Protein AF-A0A370KFT6-F1 (afdb_monomer_lite)

Organism: NCBI:txid1120045

InterPro domains:
  IPR006121 Heavy metal-associated domain, HMA [PF00403] (68-128)
  IPR006121 Heavy metal-associated domain, HMA [PS50846] (1-62)
  IPR006121 Heavy metal-associated domain, HMA [PS50846] (64-130)
  IPR006121 Heavy metal-associated domain, HMA [cd00371] (15-62)
  IPR006121 Heavy metal-associated domain, HMA [cd00371] (67-129)
  IPR017969 Heavy-metal-associated, conserved site [PS01047] (70-99)
  IPR036163 Heavy metal-associated domain superfamily [SSF55008] (15-63)
  IPR036163 Heavy metal-associated domain superfamily [SSF55008] (61-129)

Structure (mmCIF, N/CA/C/O backbone):
data_AF-A0A370KFT6-F1
#
_entry.id   AF-A0A370KFT6-F1
#
loop_
_atom_site.group_PDB
_atom_site.id
_atom_site.type_symbol
_atom_site.label_atom_id
_atom_site.label_alt_id
_atom_site.label_comp_id
_atom_site.label_asym_id
_atom_site.label_entity_id
_atom_site.label_seq_id
_atom_site.pdbx_PDB_ins_code
_atom_site.Cartn_x
_atom_site.Cartn_y
_atom_site.Cartn_z
_atom_site.occupancy
_atom_site.B_iso_or_equiv
_atom_site.auth_seq_id
_atom_site.auth_comp_id
_atom_site.auth_asym_id
_atom_site.auth_atom_id
_atom_site.pdbx_PDB_model_num
ATOM 1 N N . MET A 1 1 ? -2.183 -2.415 -13.941 1.00 30.61 1 MET A N 1
ATOM 2 C CA . MET A 1 1 ? -2.378 -1.029 -13.465 1.00 30.61 1 MET A CA 1
ATOM 3 C C . MET A 1 1 ? -1.030 -0.324 -13.561 1.00 30.61 1 MET A C 1
ATOM 5 O O . MET A 1 1 ? -0.016 -0.965 -13.326 1.00 30.61 1 MET A O 1
ATOM 9 N N . THR A 1 2 ? -1.021 0.889 -14.114 1.00 28.25 2 THR A N 1
ATOM 10 C CA . THR A 1 2 ? 0.100 1.579 -14.787 1.00 28.25 2 THR A CA 1
ATOM 11 C C . THR A 1 2 ? 0.855 2.600 -13.930 1.00 28.25 2 THR A C 1
ATOM 13 O O . THR A 1 2 ? 0.290 3.661 -13.685 1.00 28.25 2 THR A O 1
ATOM 16 N N . ALA A 1 3 ? 2.138 2.367 -13.590 1.00 27.03 3 ALA A N 1
ATOM 17 C CA . ALA A 1 3 ? 2.964 3.331 -12.851 1.00 27.03 3 ALA A CA 1
ATOM 18 C C . ALA A 1 3 ? 3.918 4.237 -13.657 1.00 27.03 3 ALA A C 1
ATOM 20 O O . ALA A 1 3 ? 4.748 3.721 -14.393 1.00 27.03 3 ALA A O 1
ATOM 21 N N . LEU A 1 4 ? 3.854 5.563 -13.483 1.00 33.22 4 LEU A N 1
ATOM 22 C CA . LEU A 1 4 ? 4.682 6.629 -14.071 1.00 33.22 4 LEU A CA 1
ATOM 23 C C . LEU A 1 4 ? 5.834 7.070 -13.174 1.00 33.22 4 LEU A C 1
ATOM 25 O O . LEU A 1 4 ? 5.555 7.621 -12.119 1.00 33.22 4 LEU A O 1
ATOM 29 N N . SER A 1 5 ? 7.079 7.005 -13.661 1.00 35.69 5 SER A N 1
ATOM 30 C CA . SER A 1 5 ? 8.227 7.706 -13.072 1.00 35.69 5 SER A CA 1
ATOM 31 C C . SER A 1 5 ? 8.933 8.667 -13.978 1.00 35.69 5 SER A C 1
ATOM 33 O O . SER A 1 5 ? 9.266 8.298 -15.092 1.00 35.69 5 SER A O 1
ATOM 35 N N . GLN A 1 6 ? 9.220 9.850 -13.442 1.00 42.44 6 GLN A N 1
ATOM 36 C CA . GLN A 1 6 ? 10.031 10.879 -14.071 1.00 42.44 6 GLN A CA 1
ATOM 37 C C . GLN A 1 6 ? 11.520 10.531 -13.950 1.00 42.44 6 GLN A C 1
ATOM 39 O O . GLN A 1 6 ? 11.999 10.180 -12.873 1.00 42.44 6 GLN A O 1
ATOM 44 N N . PHE A 1 7 ? 12.227 10.644 -15.074 1.00 39.88 7 PHE A N 1
ATOM 45 C CA . PHE A 1 7 ? 13.659 10.414 -15.224 1.00 39.88 7 PHE A CA 1
ATOM 46 C C . PHE A 1 7 ? 14.389 11.748 -15.400 1.00 39.88 7 PHE A C 1
ATOM 48 O O . PHE A 1 7 ? 14.412 12.282 -16.502 1.00 39.88 7 PHE A O 1
ATOM 55 N N . GLU A 1 8 ? 15.030 12.272 -14.353 1.00 38.28 8 GLU A N 1
ATOM 56 C CA . GLU A 1 8 ? 16.059 13.307 -14.521 1.00 38.28 8 GLU A CA 1
ATOM 57 C C . GLU A 1 8 ? 17.438 12.641 -14.598 1.00 38.28 8 GLU A C 1
ATOM 59 O O . GLU A 1 8 ? 17.913 12.009 -13.654 1.00 38.28 8 GLU A O 1
ATOM 64 N N . GLN A 1 9 ? 18.063 12.731 -15.774 1.00 42.72 9 GLN A N 1
ATOM 65 C CA . GLN A 1 9 ? 19.390 12.188 -16.056 1.00 42.72 9 GLN A CA 1
ATOM 66 C C . GLN A 1 9 ? 20.470 13.146 -15.539 1.00 42.72 9 GLN A C 1
ATOM 68 O O . GLN A 1 9 ? 20.790 14.136 -16.194 1.00 42.72 9 GLN A O 1
ATOM 73 N N . SER A 1 10 ? 21.084 12.827 -14.399 1.00 36.66 10 SER A N 1
ATOM 74 C CA . SER A 1 10 ? 22.370 13.422 -14.020 1.00 36.66 10 SER A CA 1
ATOM 75 C C . SER A 1 10 ? 23.504 12.619 -14.670 1.00 36.66 10 SER A C 1
ATOM 77 O O . SER A 1 10 ? 23.834 11.507 -14.256 1.00 36.66 10 SER A O 1
ATOM 79 N N . LEU A 1 11 ? 24.041 13.153 -15.769 1.00 53.22 11 LEU A N 1
ATOM 80 C CA . LEU A 1 11 ? 25.114 12.573 -16.580 1.00 53.22 11 LEU A CA 1
ATOM 81 C C . LEU A 1 11 ? 26.483 12.743 -15.906 1.00 53.22 11 LEU A C 1
ATOM 83 O O . LEU A 1 11 ? 26.955 13.872 -15.820 1.00 53.22 11 LEU A O 1
ATOM 87 N N . ALA A 1 12 ? 27.154 11.638 -15.541 1.00 34.06 12 ALA A N 1
ATOM 88 C CA . ALA A 1 12 ? 28.626 11.559 -15.488 1.00 34.06 12 ALA A CA 1
ATOM 89 C C . ALA A 1 12 ? 29.198 10.132 -15.278 1.00 34.06 12 ALA A C 1
ATOM 91 O O . ALA A 1 12 ? 30.174 10.004 -14.557 1.00 34.06 12 ALA A O 1
ATOM 92 N N . HIS A 1 13 ? 28.661 9.046 -15.852 1.00 36.69 13 HIS A N 1
ATOM 93 C CA . HIS A 1 13 ? 29.378 7.749 -15.894 1.00 36.69 13 HIS A CA 1
ATOM 94 C C . HIS A 1 13 ? 29.040 6.977 -17.185 1.00 36.69 13 HIS A C 1
ATOM 96 O O . HIS A 1 13 ? 27.887 7.010 -17.620 1.00 36.69 13 HIS A O 1
ATOM 102 N N . PRO A 1 14 ? 30.011 6.292 -17.827 1.00 38.19 14 PRO A N 1
ATOM 103 C CA . PRO A 1 14 ? 29.746 5.473 -19.006 1.00 38.19 14 PRO A CA 1
ATOM 104 C C . PRO A 1 14 ? 28.809 4.324 -18.621 1.00 38.19 14 PRO A C 1
ATOM 106 O O . PRO A 1 14 ? 29.196 3.439 -17.867 1.00 38.19 14 PRO A O 1
ATOM 109 N N . ILE A 1 15 ? 27.573 4.364 -19.126 1.00 40.12 15 ILE A N 1
ATOM 110 C CA . ILE A 1 15 ? 26.524 3.369 -18.870 1.00 40.12 15 ILE A CA 1
ATOM 111 C C . ILE A 1 15 ? 27.022 2.009 -19.393 1.00 40.12 15 ILE A C 1
ATOM 113 O O . ILE A 1 15 ? 27.106 1.831 -20.616 1.00 40.12 15 ILE A O 1
ATOM 117 N N . PRO A 1 16 ? 27.374 1.030 -18.535 1.00 40.41 16 PRO A N 1
ATOM 118 C CA . PRO A 1 16 ? 27.654 -0.308 -19.026 1.00 40.41 16 PRO A CA 1
ATOM 119 C C . PRO A 1 16 ? 26.361 -0.845 -19.644 1.00 40.41 16 PRO A C 1
ATOM 121 O O . PRO A 1 16 ? 25.273 -0.621 -19.116 1.00 40.41 16 PRO A O 1
ATOM 124 N N . ARG A 1 17 ? 26.454 -1.553 -20.779 1.00 39.41 17 ARG A N 1
ATOM 125 C CA . ARG A 1 17 ? 25.331 -2.305 -21.368 1.00 39.41 17 ARG A CA 1
ATOM 126 C C . ARG A 1 17 ? 24.904 -3.407 -20.393 1.00 39.41 17 ARG A C 1
ATOM 128 O O . ARG A 1 17 ? 25.242 -4.576 -20.566 1.00 39.41 17 ARG A O 1
ATOM 135 N N . GLN A 1 18 ? 24.191 -3.033 -19.342 1.00 45.03 18 GLN A N 1
ATOM 136 C CA . GLN A 1 18 ? 23.811 -3.924 -18.270 1.00 45.03 18 GLN A CA 1
ATOM 137 C C . GLN A 1 18 ? 22.567 -4.671 -18.737 1.00 45.03 18 GLN A C 1
ATOM 139 O O . GLN A 1 18 ? 21.434 -4.232 -18.576 1.00 45.03 18 GLN A O 1
ATOM 144 N N . ARG A 1 19 ? 22.795 -5.824 -19.377 1.00 44.53 19 ARG A N 1
ATOM 145 C CA . ARG A 1 19 ? 21.785 -6.879 -19.529 1.00 44.53 19 ARG A CA 1
ATOM 146 C C . ARG A 1 19 ? 21.487 -7.450 -18.140 1.00 44.53 19 ARG A C 1
ATOM 148 O O . ARG A 1 19 ? 21.837 -8.592 -17.851 1.00 44.53 19 ARG A O 1
ATOM 155 N N . SER A 1 20 ? 20.871 -6.665 -17.263 1.00 46.78 20 SER A N 1
ATOM 156 C CA . SER A 1 20 ? 20.276 -7.191 -16.042 1.00 46.78 20 SER A CA 1
ATOM 157 C C . SER A 1 20 ? 19.059 -8.014 -16.458 1.00 46.78 20 SER A C 1
ATOM 159 O O . SER A 1 20 ? 17.953 -7.520 -16.657 1.00 46.78 20 SER A O 1
ATOM 161 N N . ARG A 1 21 ? 19.274 -9.318 -16.658 1.00 56.00 21 ARG A N 1
ATOM 162 C CA . ARG A 1 21 ? 18.177 -10.284 -16.659 1.00 56.00 21 ARG A CA 1
ATOM 163 C C . ARG A 1 21 ? 17.683 -10.360 -15.222 1.00 56.00 21 ARG A C 1
ATOM 165 O O . ARG A 1 21 ? 18.195 -11.155 -14.442 1.00 56.00 21 ARG A O 1
ATOM 172 N N . LEU A 1 22 ? 16.732 -9.502 -14.866 1.00 58.59 22 LEU A N 1
ATOM 173 C CA . LEU A 1 22 ? 15.920 -9.725 -13.679 1.00 58.59 22 LEU A CA 1
ATOM 174 C C . LEU A 1 22 ? 15.281 -11.109 -13.841 1.00 58.59 22 LEU A C 1
ATOM 176 O O . LEU A 1 22 ? 14.502 -11.340 -14.769 1.00 58.59 22 LEU A O 1
ATOM 180 N N . SER A 1 23 ? 15.693 -12.066 -13.012 1.00 59.00 23 SER A N 1
ATOM 181 C CA . SER A 1 23 ? 15.116 -13.408 -13.012 1.00 59.00 23 SER A CA 1
ATOM 182 C C . SER A 1 23 ? 13.622 -13.302 -12.725 1.00 59.00 23 SER 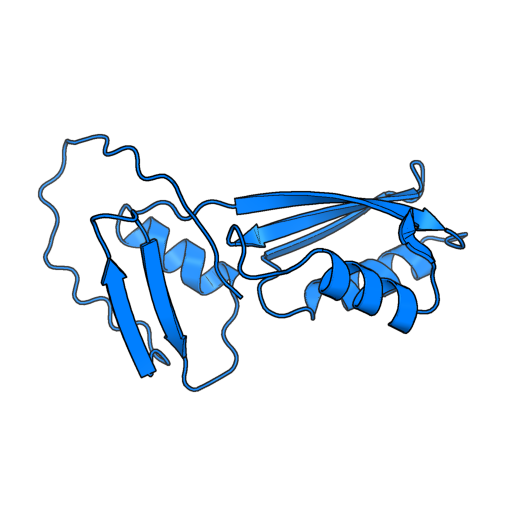A C 1
ATOM 184 O O . SER A 1 23 ? 13.228 -12.605 -11.794 1.00 59.00 23 SER A O 1
ATOM 186 N N . GLY A 1 24 ? 12.802 -13.971 -13.533 1.00 72.31 24 GLY A N 1
ATOM 187 C CA . GLY A 1 24 ? 11.343 -13.917 -13.417 1.00 72.31 24 GLY A CA 1
ATOM 188 C C . GLY A 1 24 ? 10.663 -12.889 -14.323 1.00 72.31 24 GLY A C 1
ATOM 189 O O . GLY A 1 24 ? 9.441 -12.905 -14.402 1.00 72.31 24 GLY A O 1
ATOM 190 N N . VAL A 1 25 ? 11.400 -12.044 -15.058 1.00 75.94 25 VAL A N 1
ATOM 191 C CA . VAL A 1 25 ? 10.803 -11.208 -16.116 1.00 75.94 25 VAL A CA 1
ATOM 192 C C . VAL A 1 25 ? 10.383 -12.084 -17.296 1.00 75.94 25 VAL A C 1
ATOM 194 O O . VAL A 1 25 ? 11.204 -12.789 -17.885 1.00 75.94 25 VAL A O 1
ATOM 197 N N . ASP A 1 26 ? 9.101 -12.024 -17.644 1.00 83.00 26 ASP A N 1
ATOM 198 C CA . ASP A 1 26 ? 8.545 -12.619 -18.856 1.00 83.00 26 ASP A CA 1
ATOM 199 C C . ASP A 1 26 ? 8.812 -11.726 -20.074 1.00 83.00 26 ASP A C 1
ATOM 201 O O . ASP A 1 26 ? 9.366 -12.166 -21.080 1.00 83.00 26 ASP A O 1
ATOM 205 N N . SER A 1 27 ? 8.498 -10.436 -19.946 1.00 79.31 27 SER A N 1
ATOM 206 C CA . SER A 1 27 ? 8.721 -9.434 -20.986 1.00 79.31 27 SER A CA 1
ATOM 207 C C . SER A 1 27 ? 8.982 -8.055 -20.385 1.00 79.31 27 SER A C 1
ATOM 209 O O . SER A 1 27 ? 8.511 -7.729 -19.296 1.00 79.31 27 SER A O 1
ATOM 211 N N . ALA A 1 28 ? 9.749 -7.229 -21.095 1.00 81.38 28 ALA A N 1
ATOM 212 C CA . ALA A 1 28 ? 9.991 -5.840 -20.727 1.00 81.38 28 ALA A CA 1
ATOM 213 C C . ALA A 1 28 ? 10.010 -4.966 -21.982 1.00 81.38 28 ALA A C 1
ATOM 215 O O . ALA A 1 28 ? 10.629 -5.319 -22.986 1.00 81.38 28 ALA A O 1
ATOM 216 N N . SER A 1 29 ? 9.353 -3.814 -21.913 1.00 82.06 29 SER A N 1
ATOM 217 C CA . SER A 1 29 ? 9.322 -2.818 -22.983 1.00 82.06 29 SER A CA 1
ATOM 218 C C . SER A 1 29 ? 9.475 -1.418 -22.406 1.00 82.06 29 SER A C 1
ATOM 220 O O . SER A 1 29 ? 8.963 -1.137 -21.323 1.00 82.06 29 SER A O 1
ATOM 222 N N . VAL A 1 30 ? 10.143 -0.533 -23.142 1.00 84.94 30 VAL A N 1
ATOM 223 C CA . VAL A 1 30 ? 10.323 0.872 -22.765 1.00 84.94 30 VAL A CA 1
ATOM 224 C C . VAL A 1 30 ? 9.753 1.747 -23.869 1.00 84.94 30 VAL A C 1
ATOM 226 O O . VAL A 1 30 ? 10.117 1.601 -25.034 1.00 84.94 30 VAL A O 1
ATOM 229 N N . ASN A 1 31 ? 8.869 2.663 -23.493 1.00 82.25 31 ASN A N 1
ATOM 230 C CA . ASN A 1 31 ? 8.355 3.709 -24.354 1.00 82.25 31 ASN A CA 1
ATOM 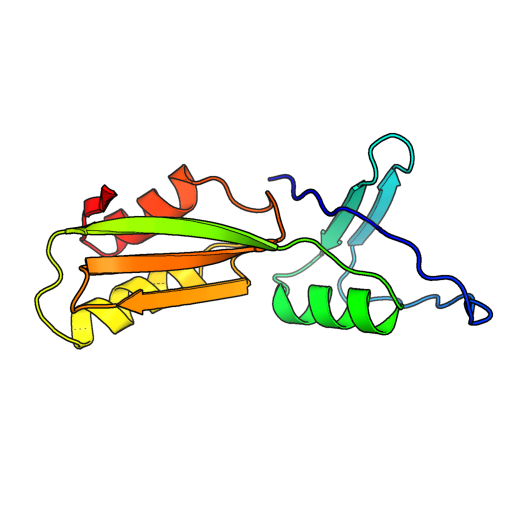231 C C . ASN A 1 31 ? 8.943 5.059 -23.923 1.00 82.25 31 ASN A C 1
ATOM 233 O O . ASN A 1 31 ? 8.522 5.644 -22.923 1.00 82.25 31 ASN A O 1
ATOM 237 N N . LEU A 1 32 ? 9.898 5.549 -24.716 1.00 83.62 32 LEU A N 1
ATOM 238 C CA . LEU A 1 32 ? 10.606 6.807 -24.475 1.00 83.62 32 LEU A CA 1
ATOM 239 C C . LEU A 1 32 ? 9.749 8.050 -24.747 1.00 83.62 32 LEU A C 1
ATOM 241 O O . LEU A 1 32 ? 10.003 9.076 -24.133 1.00 83.62 32 LEU A O 1
ATOM 245 N N . SER A 1 33 ? 8.725 7.982 -25.609 1.00 83.50 33 SER A N 1
ATOM 246 C CA . SER A 1 33 ? 7.857 9.146 -25.858 1.00 83.50 33 SER A CA 1
ATOM 247 C C . SER A 1 33 ? 6.920 9.434 -24.688 1.00 83.50 33 SER A C 1
ATOM 249 O O . SER A 1 33 ? 6.498 10.568 -24.492 1.00 83.50 33 SER A O 1
ATOM 251 N N . THR A 1 34 ? 6.611 8.406 -23.896 1.00 81.19 34 THR A N 1
ATOM 252 C CA . THR A 1 34 ? 5.790 8.519 -22.683 1.00 81.19 34 THR A CA 1
ATOM 253 C C . THR A 1 34 ? 6.590 8.365 -21.393 1.00 81.19 34 THR A C 1
ATOM 255 O O . THR A 1 34 ? 5.974 8.260 -20.335 1.00 81.19 34 THR A O 1
ATOM 258 N N . GLU A 1 35 ? 7.920 8.255 -21.491 1.00 83.25 35 GLU A N 1
ATOM 259 C CA . GLU A 1 35 ? 8.839 8.032 -20.364 1.00 83.25 35 GLU A CA 1
ATOM 260 C C . GLU A 1 35 ? 8.398 6.876 -19.446 1.00 83.25 35 GLU A C 1
ATOM 262 O O . GLU A 1 35 ? 8.418 6.962 -18.220 1.00 83.25 35 GLU A O 1
ATOM 267 N N . ARG A 1 36 ? 7.944 5.768 -20.044 1.00 81.25 36 ARG A N 1
ATOM 268 C CA . ARG A 1 36 ? 7.400 4.619 -19.310 1.00 81.25 36 ARG A CA 1
ATOM 269 C C . ARG A 1 36 ? 8.140 3.340 -19.643 1.00 81.25 36 ARG A C 1
ATOM 271 O O . ARG A 1 36 ? 8.277 2.977 -20.807 1.00 81.25 36 ARG A O 1
ATOM 278 N N . ALA A 1 37 ? 8.510 2.601 -18.608 1.00 84.31 37 ALA A N 1
ATOM 279 C CA . ALA A 1 37 ? 8.876 1.198 -18.718 1.00 84.31 37 ALA A CA 1
ATOM 280 C C . ALA A 1 37 ? 7.700 0.329 -18.254 1.00 84.31 37 ALA A C 1
ATOM 282 O O . ALA A 1 37 ? 6.990 0.667 -17.310 1.00 84.31 37 ALA A O 1
ATOM 283 N N . SER A 1 38 ? 7.474 -0.791 -18.931 1.00 82.81 38 SER A N 1
ATOM 284 C CA . SER A 1 38 ? 6.502 -1.809 -18.535 1.00 82.81 38 SER A CA 1
ATOM 285 C C . SER A 1 38 ? 7.198 -3.156 -18.500 1.00 82.81 38 SER A C 1
ATOM 287 O O . SER A 1 38 ? 7.873 -3.533 -19.457 1.00 82.81 38 SER A O 1
ATOM 289 N N . VAL A 1 39 ? 7.051 -3.855 -17.378 1.00 84.44 39 VAL A N 1
ATOM 290 C CA . VAL A 1 39 ? 7.679 -5.151 -17.127 1.00 84.44 39 VAL A CA 1
ATOM 291 C C . VAL A 1 39 ? 6.597 -6.121 -16.677 1.00 84.44 39 VAL A C 1
ATOM 293 O O . VAL A 1 39 ? 5.816 -5.807 -15.781 1.00 84.44 39 VAL A O 1
ATOM 296 N N . THR A 1 40 ? 6.558 -7.285 -17.313 1.00 82.75 40 THR A N 1
ATOM 297 C CA . THR A 1 40 ? 5.689 -8.405 -16.956 1.00 82.75 40 THR A CA 1
ATOM 298 C C . THR A 1 40 ? 6.550 -9.495 -16.346 1.00 82.75 40 THR A C 1
ATOM 300 O O . THR A 1 40 ? 7.625 -9.800 -16.866 1.00 82.75 40 THR A O 1
ATOM 303 N N . PHE A 1 41 ? 6.080 -10.091 -15.258 1.00 84.62 41 PHE A N 1
ATOM 304 C CA . PHE A 1 41 ? 6.777 -11.155 -14.545 1.00 84.62 41 PHE A CA 1
ATOM 305 C C . PHE A 1 41 ? 5.988 -12.463 -14.638 1.00 84.62 41 PHE A C 1
ATOM 307 O O . PHE A 1 41 ? 4.764 -12.437 -14.753 1.00 84.62 41 PHE A O 1
ATOM 314 N N . LYS A 1 42 ? 6.694 -13.596 -14.601 1.00 81.81 42 LYS A N 1
ATOM 315 C CA . LYS A 1 42 ? 6.097 -14.943 -14.628 1.00 81.81 42 LYS A CA 1
ATOM 316 C C . LYS A 1 42 ? 5.486 -15.348 -13.289 1.00 81.81 42 LYS A C 1
ATOM 318 O O . LYS A 1 42 ? 4.533 -16.117 -13.266 1.00 81.81 42 LYS A O 1
ATOM 323 N N . ASP A 1 43 ? 6.022 -14.800 -12.204 1.00 82.75 43 ASP A N 1
ATOM 324 C CA . ASP A 1 43 ? 5.667 -15.127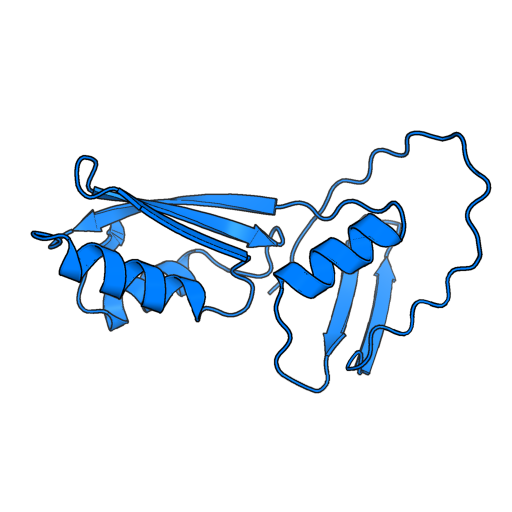 -10.827 1.00 82.75 43 ASP A CA 1
ATOM 325 C C . ASP A 1 43 ? 5.375 -13.849 -10.028 1.00 82.75 43 ASP A C 1
ATOM 327 O O . ASP A 1 43 ? 5.610 -12.731 -10.497 1.00 82.75 43 ASP A O 1
ATOM 331 N N . VAL A 1 44 ? 4.872 -14.004 -8.800 1.00 76.25 44 VAL A N 1
ATOM 332 C CA . VAL A 1 44 ? 4.724 -12.883 -7.863 1.00 76.25 44 VAL A CA 1
ATOM 333 C C . VAL A 1 44 ? 6.113 -12.390 -7.459 1.00 76.25 44 VAL A C 1
ATOM 335 O O . VAL A 1 44 ? 6.912 -13.149 -6.913 1.00 76.25 44 VAL A O 1
ATOM 338 N N . VAL A 1 45 ? 6.395 -11.112 -7.715 1.00 79.75 45 VAL A N 1
ATOM 339 C CA . VAL A 1 45 ? 7.684 -10.475 -7.412 1.00 79.75 45 VAL A CA 1
ATOM 340 C C . VAL A 1 45 ? 7.492 -9.387 -6.363 1.00 79.75 45 VAL A C 1
ATOM 342 O O . VAL A 1 45 ? 6.535 -8.619 -6.431 1.00 79.75 45 VAL A O 1
ATOM 345 N N . ASP A 1 46 ? 8.426 -9.307 -5.412 1.00 80.62 46 ASP A N 1
ATOM 346 C CA . ASP A 1 46 ? 8.520 -8.209 -4.445 1.00 80.62 46 ASP A 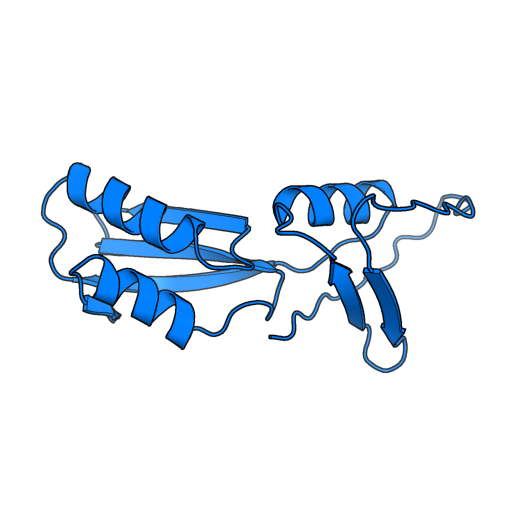CA 1
ATOM 347 C C . ASP A 1 46 ? 8.763 -6.874 -5.179 1.00 80.62 46 ASP A C 1
ATOM 349 O O . ASP A 1 46 ? 9.828 -6.717 -5.793 1.00 80.62 46 ASP A O 1
ATOM 353 N N . PRO A 1 47 ? 7.847 -5.889 -5.113 1.00 81.75 47 PRO A N 1
ATOM 354 C CA . PRO A 1 47 ? 8.035 -4.591 -5.760 1.00 81.75 47 PRO A CA 1
ATOM 355 C C . PRO A 1 47 ? 9.312 -3.876 -5.304 1.00 81.75 47 PRO A C 1
ATOM 357 O O . PRO A 1 47 ? 9.980 -3.237 -6.119 1.00 81.75 47 PRO A O 1
ATOM 360 N N . GLY A 1 48 ? 9.708 -4.035 -4.035 1.00 83.44 48 GLY A N 1
ATOM 361 C CA . GLY A 1 48 ? 10.948 -3.462 -3.512 1.00 83.44 48 GLY A CA 1
ATOM 362 C C . GLY A 1 48 ? 12.194 -3.983 -4.235 1.00 83.44 48 GLY A C 1
ATOM 363 O O . GLY A 1 48 ? 13.119 -3.221 -4.513 1.00 83.44 48 GLY A O 1
ATOM 364 N N . SER A 1 49 ? 12.223 -5.266 -4.596 1.00 82.81 49 SER A N 1
ATOM 365 C CA . SER A 1 49 ? 13.329 -5.872 -5.348 1.00 82.81 49 SER A CA 1
ATOM 366 C C . SER A 1 49 ? 13.468 -5.304 -6.759 1.00 82.81 49 SER A C 1
ATOM 368 O O . SER A 1 49 ? 14.587 -5.083 -7.224 1.00 82.81 49 SER A O 1
ATOM 370 N N . VAL A 1 50 ? 12.344 -4.994 -7.408 1.00 83.56 50 VAL A N 1
ATOM 371 C CA . VAL A 1 50 ? 12.323 -4.368 -8.733 1.00 83.56 50 VAL A CA 1
ATOM 372 C C . VAL A 1 50 ? 12.864 -2.945 -8.648 1.00 83.56 50 VAL A C 1
ATOM 374 O O . VAL A 1 50 ? 13.706 -2.572 -9.459 1.00 83.56 50 VAL A O 1
ATOM 377 N N . LEU A 1 51 ? 12.451 -2.172 -7.639 1.00 83.69 51 LEU A N 1
ATOM 378 C CA . LEU A 1 51 ? 12.961 -0.815 -7.423 1.00 83.69 51 LEU A CA 1
ATOM 379 C C . LEU A 1 51 ? 14.469 -0.803 -7.186 1.00 83.69 51 LEU A C 1
ATOM 381 O O . LEU A 1 51 ? 15.181 -0.087 -7.883 1.00 83.69 51 LEU A O 1
ATOM 385 N N . ARG A 1 52 ? 14.971 -1.670 -6.299 1.00 84.81 52 ARG A N 1
ATOM 386 C CA . ARG A 1 52 ? 16.416 -1.809 -6.057 1.00 84.81 52 ARG A CA 1
ATOM 387 C C . ARG A 1 52 ? 17.182 -2.178 -7.327 1.00 84.81 52 ARG A C 1
ATOM 389 O O . ARG A 1 52 ? 18.287 -1.695 -7.543 1.00 84.81 52 ARG A O 1
ATOM 396 N N . ALA A 1 53 ? 16.616 -3.033 -8.178 1.00 84.00 53 ALA A N 1
ATOM 397 C CA . ALA A 1 53 ? 17.246 -3.399 -9.443 1.00 84.00 53 ALA A CA 1
ATOM 398 C C . ALA A 1 53 ? 17.279 -2.245 -10.455 1.00 84.00 53 ALA A C 1
ATOM 400 O O . ALA A 1 53 ? 18.254 -2.113 -11.194 1.00 84.00 53 ALA A O 1
ATOM 401 N N . ILE A 1 54 ? 16.228 -1.422 -10.488 1.00 84.38 54 ILE A N 1
ATOM 402 C CA . ILE A 1 54 ? 16.166 -0.203 -11.299 1.00 84.38 54 ILE A CA 1
ATOM 403 C C . ILE A 1 54 ? 17.225 0.793 -10.793 1.00 84.38 54 ILE A C 1
ATOM 405 O O . ILE A 1 54 ? 18.045 1.256 -11.581 1.00 84.38 54 ILE A O 1
ATOM 409 N N . GLU A 1 55 ? 17.310 1.017 -9.481 1.00 85.12 55 GLU A N 1
ATOM 410 C CA . GLU A 1 55 ? 18.331 1.874 -8.854 1.00 85.12 55 GLU A CA 1
ATOM 411 C C . GLU A 1 55 ? 19.759 1.391 -9.124 1.00 85.12 55 GLU A C 1
ATOM 413 O O . GLU A 1 55 ? 20.623 2.182 -9.499 1.00 85.12 55 GLU A O 1
ATOM 418 N N . ALA A 1 56 ? 20.007 0.083 -9.026 1.00 80.75 56 ALA A N 1
ATOM 419 C CA . ALA A 1 56 ? 21.303 -0.517 -9.342 1.00 80.75 56 ALA A CA 1
ATOM 420 C C . ALA A 1 56 ? 21.699 -0.366 -10.822 1.00 80.75 56 ALA A C 1
ATOM 422 O O . ALA A 1 56 ? 22.875 -0.486 -11.163 1.00 80.75 56 ALA A O 1
ATOM 423 N N . ALA A 1 57 ? 20.731 -0.110 -11.703 1.00 79.81 57 ALA A N 1
ATOM 424 C CA . ALA A 1 57 ? 20.956 0.228 -13.103 1.00 79.81 57 ALA A CA 1
ATOM 425 C C . ALA A 1 57 ? 21.046 1.752 -13.337 1.00 79.81 57 ALA A C 1
ATOM 427 O O . ALA A 1 57 ? 20.978 2.198 -14.480 1.00 79.81 57 ALA A O 1
ATOM 428 N N . CYS A 1 58 ? 21.220 2.538 -12.267 1.00 81.00 58 CYS A N 1
ATOM 429 C CA . CYS A 1 58 ? 21.257 4.003 -12.264 1.00 81.00 58 CYS A CA 1
ATOM 430 C C . CYS A 1 58 ? 19.973 4.638 -12.809 1.00 81.00 58 CYS A C 1
ATOM 432 O O . CYS A 1 58 ? 20.001 5.698 -13.436 1.00 81.00 58 CYS A O 1
ATOM 434 N N . TYR A 1 59 ? 18.845 3.976 -12.558 1.00 81.12 59 TYR A N 1
ATOM 435 C CA . TYR A 1 59 ? 17.525 4.431 -12.938 1.00 81.12 59 TYR A CA 1
ATOM 436 C C . TYR A 1 59 ? 16.677 4.709 -11.674 1.00 81.12 59 TYR A C 1
ATOM 438 O O . TYR A 1 59 ? 16.831 4.019 -10.675 1.00 81.12 59 TYR A O 1
ATOM 446 N N . HIS A 1 60 ? 15.761 5.686 -11.683 1.00 82.00 60 HIS A N 1
ATOM 447 C CA . HIS A 1 60 ? 14.822 5.931 -10.579 1.00 82.00 60 HIS A CA 1
ATOM 448 C C . HIS A 1 60 ? 13.374 5.720 -11.025 1.00 82.00 60 HIS A C 1
ATOM 450 O O . HIS A 1 60 ? 12.855 6.400 -11.912 1.00 82.00 60 HIS A O 1
ATOM 456 N N . ALA A 1 61 ? 12.704 4.763 -10.387 1.00 85.19 61 ALA A N 1
ATOM 457 C CA . ALA A 1 61 ? 11.261 4.619 -10.484 1.00 85.19 61 ALA A CA 1
ATOM 458 C C . ALA A 1 61 ? 10.577 5.523 -9.443 1.00 85.19 61 ALA A C 1
ATOM 460 O O . ALA A 1 61 ? 11.087 5.755 -8.352 1.00 85.19 61 ALA A O 1
ATOM 461 N N . LYS A 1 62 ? 9.405 6.041 -9.786 1.00 88.31 62 LYS A N 1
ATOM 462 C CA . LYS A 1 62 ? 8.679 7.065 -9.050 1.00 88.31 62 LYS A CA 1
ATOM 463 C C . LYS A 1 62 ? 7.737 6.310 -8.193 1.00 88.31 62 LYS A C 1
ATOM 465 O O . LYS A 1 62 ? 7.098 5.333 -8.601 1.00 88.31 62 LYS A O 1
ATOM 470 N N . VAL A 1 63 ? 7.688 6.820 -6.994 1.00 91.25 63 VAL A N 1
ATOM 471 C CA . VAL A 1 63 ? 6.860 6.318 -5.943 1.00 91.25 63 VAL A CA 1
ATOM 472 C C . VAL A 1 63 ? 5.804 7.380 -5.730 1.00 91.25 63 VAL A C 1
ATOM 474 O O . VAL A 1 63 ? 6.122 8.558 -5.569 1.00 91.25 63 VAL A O 1
ATOM 477 N N . ASN A 1 64 ? 4.548 6.964 -5.794 1.00 93.75 64 ASN A N 1
ATOM 478 C CA . ASN A 1 64 ? 3.446 7.803 -5.365 1.00 93.75 64 ASN A CA 1
ATOM 479 C C . ASN A 1 64 ? 3.107 7.437 -3.925 1.00 93.75 64 ASN A C 1
ATOM 481 O O . ASN A 1 64 ? 3.174 6.268 -3.537 1.00 93.75 64 ASN A O 1
ATOM 485 N N . THR A 1 65 ? 2.708 8.446 -3.165 1.00 95.62 65 THR A N 1
ATOM 486 C CA . THR A 1 65 ? 2.211 8.279 -1.804 1.00 95.62 65 THR A CA 1
ATOM 487 C C . THR A 1 65 ? 0.703 8.481 -1.814 1.00 95.62 65 THR A C 1
ATOM 489 O O . THR A 1 65 ? 0.216 9.483 -2.336 1.00 95.62 65 THR A O 1
ATOM 492 N N . HIS A 1 66 ? -0.027 7.523 -1.253 1.00 96.06 66 HIS A N 1
ATOM 493 C CA . HIS A 1 66 ? -1.459 7.624 -0.998 1.00 96.06 66 HIS A CA 1
ATOM 494 C C . HIS A 1 66 ? -1.687 7.774 0.500 1.00 96.06 66 HIS A C 1
ATOM 496 O O . HIS A 1 66 ? -1.153 6.988 1.281 1.00 96.06 66 HIS A O 1
ATOM 502 N N . GLU A 1 67 ? -2.497 8.757 0.881 1.00 96.25 67 GLU A N 1
ATOM 503 C CA . GLU A 1 67 ? -2.877 8.992 2.271 1.00 96.25 67 GLU A CA 1
ATOM 504 C C . GLU A 1 67 ? -4.391 9.077 2.393 1.00 96.25 67 GLU A C 1
ATOM 506 O O . GLU A 1 67 ? -5.029 9.833 1.663 1.00 96.25 67 GLU A O 1
ATOM 511 N N . PHE A 1 68 ? -4.958 8.326 3.330 1.00 96.75 68 PHE A N 1
ATOM 512 C CA . PHE A 1 68 ? -6.401 8.284 3.574 1.00 96.75 68 PHE A CA 1
ATOM 513 C C . PHE A 1 68 ? -6.691 7.987 5.047 1.00 96.75 68 PHE A C 1
ATOM 515 O O . PHE A 1 68 ? -5.828 7.468 5.767 1.00 96.75 68 PHE A O 1
ATOM 522 N N . GLY A 1 69 ? -7.871 8.404 5.505 1.00 96.81 69 GLY A N 1
ATOM 523 C CA . GLY A 1 69 ? -8.340 8.134 6.865 1.00 96.81 69 GLY A CA 1
ATOM 524 C C . GLY A 1 69 ? -8.901 6.720 6.976 1.00 96.81 69 GLY A C 1
ATOM 525 O O . GLY A 1 69 ? -9.358 6.160 5.980 1.00 96.81 69 GLY A O 1
ATOM 526 N N . ILE A 1 70 ? -8.847 6.127 8.167 1.00 97.06 70 ILE A N 1
ATOM 527 C CA . ILE A 1 70 ? -9.404 4.800 8.440 1.00 97.06 70 ILE A CA 1
ATOM 528 C C . ILE A 1 70 ? -10.249 4.845 9.703 1.00 97.06 70 ILE A C 1
ATOM 530 O O . ILE A 1 70 ? -9.756 5.173 10.778 1.00 97.06 70 ILE A O 1
ATOM 534 N N . GLU A 1 71 ? -11.500 4.419 9.587 1.00 96.19 71 GLU A N 1
ATOM 535 C CA . GLU A 1 71 ? -12.435 4.378 10.707 1.00 96.19 71 GLU A CA 1
ATOM 536 C C . GLU A 1 71 ? -12.469 3.003 11.392 1.00 96.19 71 GLU A C 1
ATOM 538 O O . GLU A 1 71 ? -12.240 1.955 10.782 1.00 96.19 71 GLU A O 1
ATOM 543 N N . GLY A 1 72 ? -12.799 2.995 12.689 1.00 93.44 72 GLY A N 1
ATOM 544 C CA . GLY A 1 72 ? -13.027 1.769 13.464 1.00 93.44 72 GLY A CA 1
ATOM 545 C C . GLY A 1 72 ? -11.768 1.129 14.064 1.00 93.44 72 GLY A C 1
ATOM 546 O O . GLY A 1 72 ? -11.841 0.048 14.657 1.00 93.44 72 GLY A O 1
ATOM 547 N N . MET A 1 73 ? -10.603 1.775 13.958 1.00 95.06 73 MET A N 1
ATOM 548 C CA . MET A 1 73 ? -9.387 1.330 14.642 1.00 95.06 73 MET A CA 1
ATOM 549 C C . MET A 1 73 ? -9.356 1.836 16.087 1.00 95.06 73 MET A C 1
ATOM 551 O O . MET A 1 73 ? -9.293 3.028 16.334 1.00 95.06 73 MET A O 1
ATOM 555 N N . THR A 1 74 ? -9.334 0.923 17.058 1.00 94.06 74 THR A N 1
ATOM 556 C CA . THR A 1 74 ? -9.350 1.284 18.492 1.00 94.06 74 THR A CA 1
ATOM 557 C C . THR A 1 74 ? -8.152 0.756 19.277 1.00 94.06 74 THR A C 1
ATOM 559 O O . THR A 1 74 ? -8.030 1.003 20.475 1.00 94.06 74 THR A O 1
ATOM 562 N N . CYS A 1 75 ? -7.251 0.007 18.636 1.00 92.62 75 CYS A N 1
ATOM 563 C CA . CYS A 1 75 ? -6.077 -0.552 19.300 1.00 92.62 75 CYS A CA 1
ATOM 564 C C . CYS A 1 75 ? -4.929 -0.838 18.325 1.00 92.62 75 CYS A C 1
ATOM 566 O O . CYS A 1 75 ? -5.122 -0.951 17.114 1.00 92.62 75 CYS A O 1
ATOM 568 N N . THR A 1 76 ? -3.730 -1.049 18.867 1.00 91.94 76 THR A N 1
ATOM 569 C CA . THR A 1 76 ? -2.516 -1.377 18.100 1.00 91.94 76 THR A CA 1
ATOM 570 C C . THR A 1 76 ? -2.659 -2.649 17.260 1.00 91.94 76 THR A C 1
ATOM 572 O O . THR A 1 76 ? -2.066 -2.758 16.191 1.00 91.94 76 THR A O 1
ATOM 575 N N . SER A 1 77 ? -3.479 -3.615 17.689 1.00 95.69 77 SER A N 1
ATOM 576 C CA . SER A 1 77 ? -3.713 -4.819 16.880 1.00 95.69 77 SER A CA 1
ATOM 577 C C . SER A 1 77 ? -4.53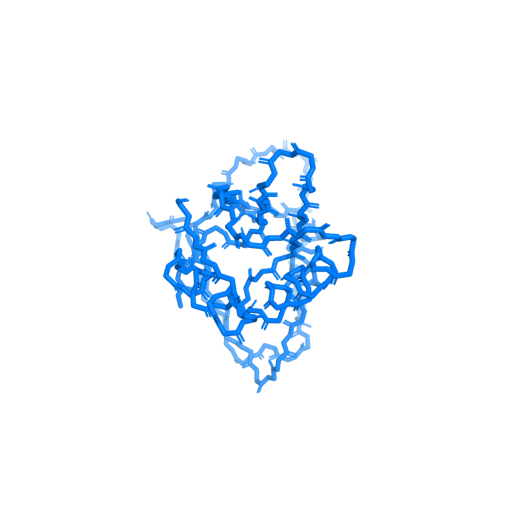5 -4.538 15.611 1.00 95.69 77 SER A C 1
ATOM 579 O O . SER A 1 77 ? -4.347 -5.227 14.608 1.00 95.69 77 SER A O 1
ATOM 581 N N . CYS A 1 78 ? -5.385 -3.500 15.613 1.00 95.75 78 CYS A N 1
ATOM 582 C CA . CYS A 1 78 ? -6.092 -3.043 14.414 1.00 95.75 78 CYS A CA 1
ATOM 583 C C . CYS A 1 78 ? -5.112 -2.461 13.391 1.00 95.75 78 CYS A C 1
ATOM 585 O O . CYS A 1 78 ? -5.173 -2.825 12.221 1.00 95.75 78 CYS A O 1
ATOM 587 N N . VAL A 1 79 ? -4.153 -1.653 13.856 1.00 97.12 79 VAL A N 1
ATOM 588 C CA . VAL A 1 79 ? -3.078 -1.074 13.031 1.00 97.12 79 VAL A CA 1
ATOM 589 C C . VAL A 1 79 ? -2.343 -2.175 12.267 1.00 97.12 79 VAL A C 1
ATOM 591 O O . VAL A 1 79 ? -2.318 -2.172 11.039 1.00 97.12 79 VAL A O 1
ATOM 594 N N . ALA A 1 80 ? -1.837 -3.184 12.983 1.00 97.00 80 ALA A N 1
ATOM 595 C CA . ALA A 1 80 ? -1.096 -4.285 12.373 1.00 97.00 80 ALA A CA 1
ATOM 596 C C . ALA A 1 80 ? -1.940 -5.088 11.364 1.00 97.00 80 ALA A C 1
ATOM 598 O O . ALA A 1 80 ? -1.418 -5.565 10.353 1.00 97.00 80 ALA A O 1
ATOM 599 N N . ARG A 1 81 ? -3.250 -5.244 11.614 1.00 97.44 81 ARG A N 1
ATOM 600 C CA . ARG A 1 81 ? -4.169 -5.923 10.687 1.00 97.44 81 ARG A CA 1
ATOM 601 C C . ARG A 1 81 ? -4.313 -5.144 9.380 1.00 97.44 81 ARG A C 1
ATOM 603 O O . ARG A 1 81 ? -4.211 -5.747 8.313 1.00 97.44 81 ARG A O 1
ATOM 610 N N . VAL A 1 82 ? -4.517 -3.833 9.466 1.00 97.75 82 VAL A N 1
ATOM 611 C CA . VAL A 1 82 ? -4.659 -2.954 8.300 1.00 97.75 82 VAL A CA 1
ATOM 612 C C . VAL A 1 82 ? -3.355 -2.872 7.510 1.00 97.75 82 VAL A C 1
ATOM 614 O O . VAL A 1 82 ? -3.369 -3.080 6.299 1.00 97.75 82 VAL A O 1
ATOM 617 N N . GLU A 1 83 ? -2.215 -2.653 8.170 1.00 97.81 83 GLU A N 1
ATOM 618 C CA . GLU A 1 83 ? -0.908 -2.619 7.498 1.00 97.81 83 GLU A CA 1
ATOM 619 C C . GLU A 1 83 ? -0.636 -3.913 6.732 1.00 97.81 83 GLU A C 1
ATOM 621 O O . GLU A 1 83 ? -0.191 -3.886 5.584 1.00 97.81 83 GLU A O 1
ATOM 626 N N . LYS A 1 84 ? -0.949 -5.062 7.342 1.00 97.19 84 LYS A N 1
ATOM 627 C CA . LYS A 1 84 ? -0.801 -6.364 6.690 1.00 97.19 84 LYS A CA 1
ATOM 628 C C . LYS A 1 84 ? -1.719 -6.500 5.475 1.00 97.19 84 LYS A C 1
ATOM 630 O O . LYS A 1 84 ? -1.282 -7.039 4.462 1.00 97.19 84 LYS A O 1
ATOM 635 N N . ALA A 1 85 ? -2.957 -6.017 5.558 1.00 97.06 85 ALA A N 1
ATOM 636 C CA . ALA A 1 85 ? -3.896 -6.038 4.438 1.00 97.06 85 ALA A CA 1
ATOM 637 C C . ALA A 1 85 ? -3.437 -5.141 3.276 1.00 97.06 85 ALA A C 1
ATOM 639 O O . ALA A 1 85 ? -3.552 -5.530 2.118 1.00 97.06 85 ALA A O 1
ATOM 640 N N . LEU A 1 86 ? -2.858 -3.975 3.569 1.00 97.12 86 LEU A N 1
ATOM 641 C CA . LEU A 1 86 ? -2.319 -3.072 2.551 1.00 97.12 86 LEU A CA 1
ATOM 642 C C . LEU A 1 86 ? -1.048 -3.637 1.900 1.00 97.12 86 LEU A C 1
ATOM 644 O O . LEU A 1 86 ? -0.913 -3.589 0.682 1.00 97.12 86 LEU A O 1
ATOM 648 N N . LYS A 1 87 ? -0.147 -4.243 2.683 1.00 95.31 87 LYS A N 1
ATOM 649 C CA . LYS A 1 87 ? 1.119 -4.818 2.185 1.00 95.31 87 LYS A CA 1
ATOM 650 C C . LYS A 1 87 ? 0.941 -6.002 1.234 1.00 95.31 87 LYS A C 1
ATOM 652 O O . LYS A 1 87 ? 1.855 -6.297 0.472 1.00 95.31 87 LYS A O 1
ATOM 657 N N . VAL A 1 88 ? -0.207 -6.683 1.257 1.00 93.00 88 VAL A N 1
ATOM 658 C CA . VAL A 1 88 ? -0.494 -7.775 0.308 1.00 93.00 88 VAL A CA 1
ATOM 659 C C . VAL A 1 88 ? -1.093 -7.286 -1.013 1.00 93.00 88 VAL A C 1
ATOM 661 O O . VAL A 1 88 ? -1.234 -8.084 -1.939 1.00 93.00 88 VAL A O 1
ATOM 664 N N . VAL A 1 89 ? -1.445 -6.000 -1.132 1.00 93.12 89 VAL A N 1
ATOM 665 C CA . VAL A 1 89 ? -1.963 -5.443 -2.387 1.00 93.12 89 VAL A CA 1
ATOM 666 C C . VAL A 1 89 ? -0.832 -5.395 -3.426 1.00 93.12 89 VAL A C 1
ATOM 668 O O . VAL A 1 89 ? 0.196 -4.756 -3.184 1.00 93.12 89 VAL A O 1
ATOM 671 N N . PRO A 1 90 ? -0.996 -6.027 -4.606 1.00 88.56 90 PRO A N 1
ATOM 672 C CA . PRO A 1 90 ? 0.038 -6.029 -5.634 1.00 88.56 90 PRO A CA 1
ATOM 673 C C . PRO A 1 90 ? 0.429 -4.612 -6.057 1.00 88.56 90 PRO A C 1
ATOM 675 O O . PRO A 1 90 ? -0.421 -3.830 -6.475 1.00 88.56 90 PRO A O 1
ATOM 678 N N . GLY A 1 91 ? 1.724 -4.300 -5.984 1.00 88.69 91 GLY A N 1
ATOM 679 C CA . GLY A 1 91 ? 2.269 -2.989 -6.347 1.00 88.69 91 GLY A CA 1
ATOM 680 C C . GLY A 1 91 ? 2.475 -2.025 -5.176 1.00 88.69 91 GLY A C 1
ATOM 681 O O . GLY A 1 91 ? 3.075 -0.969 -5.395 1.00 88.69 91 GLY A O 1
ATOM 682 N N . VAL A 1 92 ? 2.041 -2.387 -3.962 1.00 93.88 92 VAL A N 1
ATOM 683 C CA . VAL A 1 92 ? 2.430 -1.697 -2.725 1.00 93.88 92 VAL A CA 1
ATOM 684 C C . VAL A 1 92 ? 3.888 -2.013 -2.403 1.00 93.88 92 VAL A C 1
ATOM 686 O O . VAL A 1 92 ? 4.302 -3.169 -2.406 1.00 93.88 92 VAL A O 1
ATOM 689 N N . ILE A 1 93 ? 4.671 -0.963 -2.167 1.00 94.38 93 ILE A N 1
ATOM 690 C CA . ILE A 1 93 ? 6.077 -1.039 -1.757 1.00 94.38 93 ILE A CA 1
ATOM 691 C C . ILE A 1 93 ? 6.145 -1.086 -0.235 1.00 94.38 93 ILE A C 1
ATOM 693 O O . ILE A 1 93 ? 6.844 -1.920 0.332 1.00 94.38 93 ILE A O 1
ATOM 697 N N . ASP A 1 94 ? 5.406 -0.185 0.410 1.00 95.31 94 ASP A N 1
ATOM 698 C CA . ASP A 1 94 ? 5.284 -0.126 1.857 1.00 95.31 94 ASP A CA 1
ATOM 699 C C . ASP A 1 94 ? 3.939 0.484 2.266 1.00 95.31 94 ASP A C 1
ATOM 701 O O . ASP A 1 94 ? 3.315 1.230 1.506 1.00 95.31 94 ASP A O 1
ATOM 705 N N . ALA A 1 95 ? 3.494 0.147 3.473 1.00 97.38 95 ALA A N 1
ATOM 706 C CA . ALA A 1 95 ? 2.311 0.723 4.090 1.00 97.38 95 ALA A CA 1
ATOM 707 C C . ALA A 1 95 ? 2.537 0.868 5.594 1.00 97.38 95 ALA A C 1
ATOM 709 O O . ALA A 1 95 ? 2.976 -0.078 6.258 1.00 97.38 95 ALA A O 1
ATOM 710 N N . SER A 1 96 ? 2.179 2.033 6.118 1.00 97.88 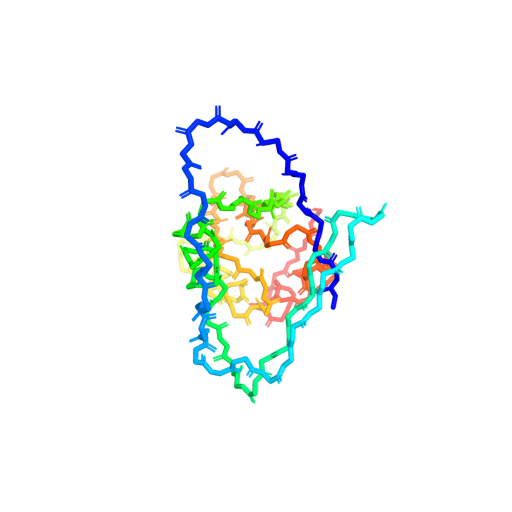96 SER A N 1
ATOM 711 C CA . SER A 1 96 ? 2.202 2.331 7.545 1.00 97.88 96 SER A CA 1
ATOM 712 C C . SER A 1 96 ? 0.880 2.947 7.974 1.00 97.88 96 SER A C 1
ATOM 714 O O . SER A 1 96 ? 0.205 3.614 7.185 1.00 97.88 96 SER A O 1
ATOM 716 N N . VAL A 1 97 ? 0.491 2.694 9.219 1.00 97.81 97 VAL A N 1
ATOM 717 C CA . VAL A 1 97 ? -0.738 3.228 9.802 1.00 97.81 97 VAL A CA 1
ATOM 718 C C . VAL A 1 97 ? -0.425 3.885 11.139 1.00 97.81 97 VAL A C 1
ATOM 720 O O . VAL A 1 97 ? 0.230 3.310 12.006 1.00 97.81 97 VAL A O 1
ATOM 723 N N . ASN A 1 98 ? -0.931 5.099 11.328 1.00 96.19 98 ASN A N 1
ATOM 724 C CA . ASN A 1 98 ? -0.809 5.830 12.577 1.00 96.19 98 ASN A CA 1
ATOM 725 C C . ASN A 1 98 ? -2.154 5.833 13.309 1.00 96.19 98 ASN A C 1
ATOM 727 O O . ASN A 1 98 ? -3.124 6.422 12.841 1.00 96.19 98 ASN A O 1
ATOM 731 N N . LEU A 1 99 ? -2.198 5.190 14.481 1.00 95.56 99 LEU A N 1
ATOM 732 C CA . LEU A 1 99 ? -3.413 5.109 15.296 1.00 95.56 99 LEU A CA 1
ATOM 733 C C . LEU A 1 99 ? -3.824 6.458 15.896 1.00 95.56 99 LEU A C 1
ATOM 735 O O . LEU A 1 99 ? -5.008 6.698 16.065 1.00 95.56 99 LEU A O 1
ATOM 739 N N . ALA A 1 100 ? -2.870 7.332 16.224 1.00 94.81 100 ALA A N 1
ATOM 740 C CA . ALA A 1 100 ? -3.173 8.618 16.852 1.00 94.81 100 ALA A CA 1
ATOM 741 C C . ALA A 1 100 ? -3.842 9.599 15.882 1.00 94.81 100 ALA A C 1
ATOM 743 O O . ALA A 1 100 ? -4.579 10.481 16.312 1.00 94.81 100 ALA A O 1
ATOM 744 N N . THR A 1 101 ? -3.563 9.460 14.585 1.00 95.44 101 THR A N 1
ATOM 745 C CA . THR A 1 101 ? -4.164 10.286 13.532 1.00 95.44 101 THR A CA 1
ATOM 746 C C . THR A 1 101 ? -5.215 9.541 12.718 1.00 95.44 101 THR A C 1
ATOM 748 O O . THR A 1 101 ? -5.837 10.159 11.863 1.00 95.44 101 THR A O 1
ATOM 751 N N . GLU A 1 102 ? -5.385 8.237 12.949 1.00 95.94 102 GLU A N 1
ATOM 752 C CA . GLU A 1 102 ? -6.275 7.353 12.188 1.00 95.94 102 GLU A CA 1
ATOM 753 C C . GLU A 1 102 ? -6.001 7.385 10.674 1.00 95.94 102 GLU A C 1
ATOM 755 O O . GLU A 1 102 ? -6.911 7.278 9.856 1.00 95.94 102 GLU A O 1
ATOM 760 N N . ARG A 1 103 ? -4.731 7.542 10.273 1.00 96.94 103 ARG A N 1
ATOM 761 C CA . ARG A 1 103 ? -4.343 7.634 8.854 1.00 96.94 103 ARG A CA 1
ATOM 762 C C . ARG A 1 103 ? -3.434 6.501 8.424 1.00 96.94 103 ARG A C 1
ATOM 764 O O . ARG A 1 103 ? -2.544 6.091 9.170 1.00 96.94 103 ARG A O 1
ATOM 771 N N . ALA A 1 104 ? -3.626 6.062 7.186 1.00 97.56 104 ALA A N 1
ATOM 772 C CA . ALA A 1 104 ? -2.684 5.217 6.474 1.00 97.56 104 ALA A CA 1
ATOM 773 C C . ALA A 1 104 ? -1.874 6.038 5.472 1.00 97.56 104 ALA A C 1
ATOM 775 O O . ALA A 1 104 ? -2.429 6.888 4.776 1.00 97.56 104 ALA A O 1
ATOM 776 N N . THR A 1 105 ? -0.589 5.715 5.361 1.00 97.88 105 THR A N 1
ATOM 777 C CA . THR A 1 105 ? 0.311 6.210 4.319 1.00 97.88 105 THR A CA 1
ATOM 778 C C . THR A 1 105 ? 0.844 5.002 3.556 1.00 97.88 105 THR A C 1
ATOM 780 O O . THR A 1 105 ? 1.455 4.101 4.137 1.00 97.88 105 THR A O 1
ATOM 783 N N . VAL A 1 106 ? 0.586 4.960 2.249 1.00 97.56 106 VAL A N 1
ATOM 784 C CA . VAL A 1 106 ? 0.936 3.835 1.374 1.00 97.56 106 VAL A CA 1
ATOM 785 C C . VAL A 1 106 ? 1.827 4.318 0.242 1.00 97.56 106 VAL A C 1
ATOM 787 O O . VAL A 1 106 ? 1.451 5.204 -0.527 1.00 97.56 106 VAL A O 1
ATOM 790 N N . HIS A 1 107 ? 2.993 3.697 0.106 1.00 95.50 107 HIS A N 1
ATOM 791 C CA . HIS A 1 107 ? 3.929 3.946 -0.979 1.00 95.50 107 HIS A CA 1
ATOM 792 C C . HIS A 1 107 ? 3.737 2.898 -2.069 1.00 95.50 107 HIS A C 1
ATOM 794 O O . HIS A 1 107 ? 3.824 1.695 -1.819 1.00 95.50 107 HIS A O 1
ATOM 800 N N . VAL A 1 108 ? 3.493 3.349 -3.296 1.00 94.50 108 VAL A N 1
ATOM 801 C CA . VAL A 1 108 ? 3.276 2.474 -4.453 1.00 94.50 108 VAL A CA 1
ATOM 802 C C . VAL A 1 108 ? 4.178 2.891 -5.598 1.00 94.50 108 VAL A C 1
ATOM 804 O O . VAL A 1 108 ? 4.435 4.081 -5.792 1.00 94.50 108 VAL A O 1
ATOM 807 N N . ALA A 1 109 ? 4.628 1.927 -6.404 1.00 87.81 109 ALA A N 1
ATOM 808 C CA . ALA A 1 109 ? 5.218 2.278 -7.690 1.00 87.81 109 ALA A CA 1
ATOM 809 C C . ALA A 1 109 ? 4.142 3.044 -8.468 1.00 87.81 109 ALA A C 1
ATOM 811 O O . ALA A 1 109 ? 2.983 2.645 -8.495 1.00 87.81 109 ALA A O 1
ATOM 812 N N . ALA A 1 110 ? 4.492 4.199 -9.013 1.00 86.62 110 ALA A N 1
ATOM 813 C CA . ALA A 1 110 ? 3.574 5.304 -9.259 1.00 86.62 110 ALA A CA 1
ATOM 814 C C . ALA A 1 110 ? 2.414 5.093 -10.244 1.00 86.62 110 ALA A C 1
ATOM 816 O O . ALA A 1 110 ? 2.364 5.749 -11.270 1.00 86.62 110 ALA A O 1
ATOM 817 N N . GLY A 1 111 ? 1.438 4.249 -9.924 1.00 84.31 111 GLY A N 1
ATOM 818 C CA . GLY A 1 111 ? 0.255 3.893 -10.708 1.00 84.31 111 GLY A CA 1
ATOM 819 C C . GLY A 1 111 ? 0.125 2.385 -10.975 1.00 84.31 111 GLY A C 1
ATOM 820 O O . GLY A 1 111 ? -0.783 1.945 -11.669 1.00 84.31 111 GLY A O 1
ATOM 821 N N . THR A 1 112 ? 0.958 1.550 -10.350 1.00 85.44 112 THR A N 1
ATOM 822 C CA . THR A 1 112 ? 0.742 0.100 -10.272 1.00 85.44 112 THR A CA 1
ATOM 823 C C . THR A 1 112 ? -0.536 -0.240 -9.516 1.00 85.44 112 THR A C 1
ATOM 825 O O . THR A 1 112 ? -1.090 -1.316 -9.721 1.00 85.44 112 THR A O 1
ATOM 828 N N . VAL A 1 113 ? -1.029 0.688 -8.695 1.00 92.00 113 VAL A N 1
ATOM 829 C CA . VAL A 1 113 ? -2.173 0.520 -7.802 1.00 92.00 113 VAL A CA 1
ATOM 830 C C . VAL A 1 113 ? -3.191 1.634 -8.048 1.00 92.00 113 VAL A C 1
ATOM 832 O O . VAL A 1 113 ? -2.820 2.779 -8.295 1.00 92.00 113 VAL A O 1
ATOM 835 N N . GLN A 1 114 ? -4.481 1.293 -7.996 1.00 91.50 114 GLN A N 1
ATOM 836 C CA . GLN A 1 114 ? -5.578 2.262 -7.966 1.00 91.50 114 GLN A CA 1
ATOM 837 C C . GLN A 1 114 ? -6.023 2.446 -6.518 1.00 91.50 114 GLN A C 1
ATOM 839 O O . GLN A 1 114 ? -6.059 1.472 -5.766 1.00 91.50 114 GLN A O 1
ATOM 844 N N . THR A 1 115 ? -6.443 3.659 -6.159 1.00 92.38 115 THR A N 1
ATOM 845 C CA . THR A 1 115 ? -6.949 3.980 -4.815 1.00 92.38 115 THR A CA 1
ATOM 846 C C . THR A 1 115 ? -8.050 3.012 -4.368 1.00 92.38 115 THR A C 1
ATOM 848 O O . THR A 1 115 ? -7.968 2.460 -3.277 1.00 92.38 115 THR A O 1
ATOM 851 N N . LEU A 1 116 ? -8.985 2.668 -5.263 1.00 93.81 116 LEU A N 1
ATOM 852 C CA . LEU A 1 116 ? -10.070 1.717 -4.985 1.00 93.81 116 LEU A CA 1
ATOM 853 C C . LEU A 1 116 ? -9.582 0.331 -4.528 1.00 93.81 116 LEU A C 1
ATOM 855 O O . LEU A 1 116 ? -10.256 -0.330 -3.744 1.00 93.81 116 LEU A O 1
ATOM 859 N N . SER A 1 117 ? -8.419 -0.128 -5.002 1.00 95.19 117 SER A N 1
ATOM 860 C CA . SER A 1 117 ? -7.842 -1.408 -4.571 1.00 95.19 117 SER A CA 1
ATOM 861 C C . SER A 1 117 ? -7.296 -1.341 -3.145 1.00 95.19 117 SER A C 1
ATOM 863 O O . SER A 1 117 ? -7.409 -2.320 -2.411 1.00 95.19 117 SER A O 1
ATOM 865 N N . LEU A 1 118 ? -6.737 -0.192 -2.748 1.00 96.38 118 LEU A N 1
ATOM 866 C CA . LEU A 1 118 ? -6.290 0.048 -1.374 1.00 96.38 118 LEU A CA 1
ATOM 867 C C . LEU A 1 118 ? -7.493 0.124 -0.433 1.00 96.38 118 LEU A C 1
ATOM 869 O O . LEU A 1 118 ? -7.516 -0.563 0.584 1.00 96.38 118 LEU A O 1
ATOM 873 N N . GLU A 1 119 ? -8.529 0.870 -0.816 1.00 96.25 119 GLU A N 1
ATOM 874 C CA . GLU A 1 119 ? -9.764 0.960 -0.035 1.00 96.25 119 GLU A CA 1
ATOM 875 C C . GLU A 1 119 ? -10.436 -0.404 0.142 1.00 96.25 119 GLU A C 1
ATOM 877 O O . GLU A 1 119 ? -10.843 -0.768 1.243 1.00 96.25 119 GLU A O 1
ATOM 882 N N . ALA A 1 120 ? -10.525 -1.197 -0.930 1.00 96.88 120 ALA A N 1
ATOM 883 C CA . ALA A 1 120 ? -11.077 -2.545 -0.862 1.00 96.88 120 ALA A CA 1
ATOM 884 C C . ALA A 1 120 ? -10.279 -3.444 0.096 1.00 96.88 120 ALA A C 1
ATOM 886 O O . ALA A 1 120 ? -10.875 -4.233 0.824 1.00 96.88 120 ALA A O 1
ATOM 887 N N . ALA A 1 121 ? -8.949 -3.316 0.137 1.00 97.44 121 ALA A N 1
ATOM 888 C CA . ALA A 1 121 ? -8.120 -4.065 1.077 1.00 97.44 121 ALA A CA 1
ATOM 889 C C . ALA A 1 121 ? -8.423 -3.696 2.539 1.00 97.44 121 ALA A C 1
ATOM 891 O O . ALA A 1 121 ? -8.516 -4.589 3.382 1.00 97.44 121 ALA A O 1
ATOM 892 N N . VAL A 1 122 ? -8.643 -2.409 2.829 1.00 97.62 122 VAL A N 1
ATOM 893 C CA . VAL A 1 122 ? -9.038 -1.938 4.168 1.00 97.62 122 VAL A CA 1
ATOM 894 C C . VAL A 1 122 ? -10.438 -2.435 4.541 1.00 97.62 122 VAL A C 1
ATOM 896 O O . VAL A 1 122 ? -10.612 -3.009 5.617 1.00 97.62 122 VAL A O 1
ATOM 899 N N . ARG A 1 123 ? -11.411 -2.333 3.626 1.00 97.31 123 ARG A N 1
ATOM 900 C CA . ARG A 1 123 ? -12.779 -2.847 3.834 1.00 97.31 123 ARG A CA 1
ATOM 901 C C . ARG A 1 123 ? -12.806 -4.351 4.072 1.00 97.31 123 ARG A C 1
ATOM 903 O O . ARG A 1 123 ? -13.463 -4.818 4.998 1.00 97.31 123 ARG A O 1
ATOM 910 N N . ASN A 1 124 ? -12.019 -5.114 3.318 1.00 97.19 124 ASN A N 1
ATOM 911 C CA . ASN A 1 124 ? -11.869 -6.557 3.521 1.00 97.19 124 ASN A CA 1
ATOM 912 C C . ASN A 1 124 ? -11.200 -6.908 4.861 1.00 97.19 124 ASN A C 1
ATOM 914 O O . ASN A 1 124 ? -11.414 -8.001 5.383 1.00 97.19 124 ASN A O 1
ATOM 918 N N . ALA A 1 125 ? -10.403 -5.999 5.429 1.00 96.19 125 ALA A N 1
ATOM 919 C CA . ALA A 1 125 ? -9.843 -6.142 6.771 1.00 96.19 125 ALA A CA 1
ATOM 920 C C . ALA A 1 125 ? -10.842 -5.787 7.891 1.00 96.19 125 ALA A C 1
ATOM 922 O O . ALA A 1 125 ? -10.532 -6.030 9.060 1.00 96.19 125 ALA A O 1
ATOM 923 N N . GLY A 1 126 ? -12.027 -5.270 7.539 1.00 96.62 126 GLY A N 1
ATOM 924 C CA . GLY A 1 126 ? -13.125 -4.958 8.456 1.00 96.62 126 GLY A CA 1
ATOM 925 C C . GLY A 1 126 ? -13.193 -3.500 8.916 1.00 96.62 126 GLY A C 1
ATOM 926 O O . GLY A 1 126 ? -13.758 -3.248 9.976 1.00 96.62 126 GLY A O 1
ATOM 927 N N . TYR A 1 127 ? -12.613 -2.563 8.159 1.00 97.00 127 TYR A N 1
ATOM 928 C CA . TYR A 1 127 ? -12.547 -1.135 8.502 1.00 97.00 127 TYR A CA 1
ATOM 929 C C . TYR A 1 127 ? -13.057 -0.262 7.349 1.00 97.00 127 TYR A C 1
ATOM 931 O O . TYR A 1 127 ? -13.080 -0.718 6.207 1.00 97.00 127 TYR A O 1
ATOM 939 N N . ASP A 1 128 ? -13.440 0.986 7.621 1.00 96.06 128 ASP A N 1
ATOM 940 C CA . ASP A 1 128 ? -13.878 1.928 6.576 1.00 96.06 128 ASP A CA 1
ATOM 941 C C . ASP A 1 128 ? -12.785 2.946 6.220 1.00 96.06 128 ASP A C 1
ATOM 943 O O . ASP A 1 128 ? -11.810 3.092 6.960 1.00 96.06 128 ASP A O 1
ATOM 947 N N . VAL A 1 129 ? -12.927 3.620 5.076 1.00 95.50 129 VAL A N 1
ATOM 948 C CA . VAL A 1 129 ? -11.952 4.578 4.532 1.00 95.50 129 VAL A CA 1
ATOM 949 C C . VAL A 1 129 ? -12.610 5.926 4.244 1.00 95.50 129 VAL A C 1
ATOM 951 O O . VAL A 1 129 ? -13.697 5.964 3.669 1.00 95.50 129 VAL A O 1
ATOM 954 N N . GLN A 1 130 ? -11.911 7.011 4.596 1.00 86.88 130 GLN A N 1
ATOM 955 C CA . GLN A 1 130 ? -12.297 8.409 4.349 1.00 86.88 130 GLN A CA 1
ATOM 956 C C . GLN A 1 130 ? -11.476 9.058 3.233 1.00 86.88 130 GLN A C 1
ATOM 958 O O . GLN A 1 130 ? -10.228 8.895 3.248 1.00 86.88 130 GLN A O 1
#

Foldseek 3Di:
DFFDDDDDDPDDDDQPPDPPPPPQWPDWDADPVRRGIDTDGNDQDQLLVVQVVCVVSVHHFDKDKDKWAKPDDDDPVLQVLLQVLQNPQRFWNGKGADPVRRMIITIGRGPRDDPVSSQVSSVVSPIHID

Sequence (130 aa):
MTALSQFEQSLAHPIPRQRSRLSGVDSASVNLSTERASVTFKDVVDPGSVLRAIEAACYHAKVNTHEFGIEGMTCTSCVARVEKALKVVPGVIDASVNLATERATVHVAAGTVQTLSLEAAVRNAGYDVQ

pLDDT: mean 81.53, std 20.04, range [27.03, 97.88]

Secondary structure (DSSP, 8-state):
------------S---------TTEEEEEEETTTTEEEEEESS---HHHHHHHHHHTT----EEEEEEEEES--SHHHHHHHHHHHHTSTTEEEEEEETTTTEEEEEEETTTS-HHHHHHHHHHTT-EE-

Radius of gyration: 17.09 Å; chains: 1; bounding box: 44×28×45 Å